Protein AF-0000000085182728 (afdb_homodimer)

Sequence (184 aa):
MTLKRYVIERDIVGVGAMSGDELSAASRTSNDALAKLTPRVQWSHSYVTGDKTFCIYFAEDEDAIRDHARISGFPATTITEVQTIIDPATAVMTLKRYVIERDIVGVGAMSGDELSAASRTSNDALAKLTPRVQWSHSYVTGDKTFCIYFAEDEDAIRDHARISGFPATTITEVQTIIDPATAV

InterPro domains:
  IPR025336 SCO4226-like [PF14026] (6-82)

Organism: NCBI:txid2984134

Foldseek 3Di:
DFWFKKKFKFFAAQQLVDDPVRVVVLVVLLVVLVVVLPPAKAWDDWDDDRGMIITIMTGPDVVSVVSSCVRSVTDRPDMGTDPDDDDPVNVD/DFWFKKKFKFFAAQQLVDDPVRVVVLVVLLVVLVVVLPPAKAWDDWDDDRGMIITIMTGVDVVSVVSSCVRSVTDRPDMGTDPDDDDPVNVD

Nearest PDB structures (foldseek):
  4oi3-assembly1_B  TM=8.229E-01  e=1.044E-04  Streptomyces coelicolor A3(2)
  8ie2-assembly1_E  TM=5.598E-01  e=7.082E-02  Lactiplantibacillus plantarum WCFS1
  7eiv-assembly1_C  TM=5.900E-01  e=3.221E-01  Escherichia coli K-12
  7yse-assembly1_C  TM=5.887E-01  e=2.823E-01  Escherichia coli K-12
  7eiv-assembly1_D  TM=6.062E-01  e=4.476E-01  Escherichia coli K-12

Secondary structure (DSSP, 8-state):
-PPEEEEEEEE-TTGGG--HHHHHHHHHHHHHHHHTTTTSEEEEEEEE-SSEEEEEEEESSHHHHHHHHHHH-----EEEE--EEE-GGGG-/-PPEEEEEEEE-TTGGG--HHHHHHHHHHHHHHHHTTTTSEEEEEEEE-SSEEEEEEEESSHHHHHHHHHHH-----EEEE--EEE-GGGG-

Structure (mmCIF, N/CA/C/O backbone):
data_AF-0000000085182728-model_v1
#
loop_
_entity.id
_entity.type
_entity.pdbx_description
1 polymer 'DUF4242 domain-containing protein'
#
loop_
_atom_site.group_PDB
_atom_site.id
_atom_site.type_symbol
_atom_site.label_atom_id
_atom_site.label_alt_id
_atom_site.label_comp_id
_atom_site.label_asym_id
_atom_site.label_entity_id
_atom_site.label_seq_id
_atom_site.pdbx_PDB_ins_code
_atom_site.Cartn_x
_atom_site.Cartn_y
_atom_site.Cartn_z
_atom_site.occupancy
_atom_site.B_iso_or_equiv
_atom_site.auth_seq_id
_atom_site.auth_comp_id
_atom_site.auth_asym_id
_atom_site.auth_atom_id
_atom_site.pdbx_PDB_model_num
ATOM 1 N N . MET A 1 1 ? -19.453 5.305 14.133 1 63.34 1 MET A N 1
ATOM 2 C CA . MET A 1 1 ? -19.188 5.207 12.703 1 63.34 1 MET A CA 1
ATOM 3 C C . MET A 1 1 ? -17.906 4.41 12.445 1 63.34 1 MET A C 1
ATOM 5 O O . MET A 1 1 ? -16.891 4.617 13.117 1 63.34 1 MET A O 1
ATOM 9 N N . THR A 1 2 ? -17.969 3.338 11.805 1 89.12 2 THR A N 1
ATOM 10 C CA . THR A 1 2 ? -16.812 2.451 11.711 1 89.12 2 THR A CA 1
ATOM 11 C C . THR A 1 2 ? -15.812 2.973 10.688 1 89.12 2 THR A C 1
ATOM 13 O O . THR A 1 2 ? -16.203 3.506 9.641 1 89.12 2 THR A O 1
ATOM 16 N N . LEU A 1 3 ? -14.602 3.197 11.031 1 97.19 3 LEU A N 1
ATOM 17 C CA . LEU A 1 3 ? -13.547 3.631 10.125 1 97.19 3 LEU A CA 1
ATOM 18 C C . LEU A 1 3 ? -13.25 2.557 9.078 1 97.19 3 LEU A C 1
ATOM 20 O O . LEU A 1 3 ? -13.289 1.362 9.383 1 97.19 3 LEU A O 1
ATOM 24 N N . LYS A 1 4 ? -13.156 3.018 7.863 1 97.94 4 LYS A N 1
ATOM 25 C CA . LYS A 1 4 ? -12.766 2.146 6.758 1 97.94 4 LYS A CA 1
ATOM 26 C C . LYS A 1 4 ? -11.305 2.363 6.371 1 97.94 4 LYS A C 1
ATOM 28 O O . LYS A 1 4 ? -10.742 3.428 6.633 1 97.94 4 LYS A O 1
ATOM 33 N N . ARG A 1 5 ? -10.734 1.396 5.789 1 98.56 5 ARG A N 1
ATOM 34 C CA . ARG A 1 5 ? -9.344 1.479 5.367 1 98.56 5 ARG A CA 1
ATOM 35 C C . ARG A 1 5 ? -9.234 1.986 3.932 1 98.56 5 ARG A C 1
ATOM 37 O O . ARG A 1 5 ? -10.016 1.581 3.066 1 98.56 5 ARG A O 1
ATOM 44 N N . TYR A 1 6 ? -8.297 2.893 3.668 1 98.69 6 TYR A N 1
ATOM 45 C CA . TYR A 1 6 ? -8.078 3.486 2.354 1 98.69 6 TYR A CA 1
ATOM 46 C C . TYR A 1 6 ? -6.602 3.453 1.977 1 98.69 6 TYR A C 1
ATOM 48 O O . TYR A 1 6 ? -5.73 3.553 2.844 1 98.69 6 TYR A O 1
ATOM 56 N N . VAL A 1 7 ? -6.387 3.297 0.722 1 98.81 7 VAL A N 1
ATOM 57 C CA . VAL A 1 7 ? -5.102 3.652 0.135 1 98.81 7 VAL A CA 1
ATOM 58 C C . VAL A 1 7 ? -5.195 5.027 -0.526 1 98.81 7 VAL A C 1
ATOM 60 O O . VAL A 1 7 ? -6.043 5.246 -1.395 1 98.81 7 VAL A O 1
ATOM 63 N N . ILE A 1 8 ? -4.336 5.891 -0.145 1 98.62 8 ILE A N 1
ATOM 64 C CA . ILE A 1 8 ? -4.25 7.211 -0.758 1 98.62 8 ILE A CA 1
ATOM 65 C C . ILE A 1 8 ? -2.955 7.324 -1.558 1 98.62 8 ILE A C 1
ATOM 67 O O . ILE A 1 8 ? -1.861 7.207 -1 1 98.62 8 ILE A O 1
ATOM 71 N N . GLU A 1 9 ? -3.1 7.523 -2.838 1 98.56 9 GLU A N 1
ATOM 72 C CA . GLU A 1 9 ? -1.938 7.812 -3.674 1 98.56 9 GLU A CA 1
ATOM 73 C C . GLU A 1 9 ? -1.699 9.312 -3.787 1 98.56 9 GLU A C 1
ATOM 75 O O . GLU A 1 9 ? -2.613 10.07 -4.125 1 98.56 9 GLU A O 1
ATOM 80 N N . ARG A 1 10 ? -0.472 9.68 -3.496 1 98.44 10 ARG A N 1
ATOM 81 C CA . ARG A 1 10 ? -0.089 11.086 -3.582 1 98.44 10 ARG A CA 1
ATOM 82 C C . ARG A 1 10 ? 1.077 11.273 -4.547 1 98.44 10 ARG A C 1
ATOM 84 O O . ARG A 1 10 ? 2.168 10.75 -4.324 1 98.44 10 ARG A O 1
ATOM 91 N N . ASP A 1 11 ? 0.744 11.945 -5.629 1 97.5 11 ASP A N 1
ATOM 92 C CA . ASP A 1 11 ? 1.823 12.297 -6.547 1 97.5 11 ASP A CA 1
ATOM 93 C C . ASP A 1 11 ? 2.615 13.5 -6.031 1 97.5 11 ASP A C 1
ATOM 95 O O . ASP A 1 11 ? 2.145 14.633 -6.105 1 97.5 11 ASP A O 1
ATOM 99 N N . ILE A 1 12 ? 3.82 13.258 -5.512 1 96.25 12 ILE A N 1
ATOM 100 C CA . ILE A 1 12 ? 4.734 14.273 -4.988 1 96.25 12 ILE A CA 1
ATOM 101 C C . ILE A 1 12 ? 6.121 14.078 -5.594 1 96.25 12 ILE A C 1
ATOM 103 O O . ILE A 1 12 ? 6.906 13.258 -5.109 1 96.25 12 ILE A O 1
ATOM 107 N N . VAL A 1 13 ? 6.387 14.844 -6.539 1 95.31 13 VAL A N 1
ATOM 108 C CA . VAL A 1 13 ? 7.641 14.695 -7.27 1 95.31 13 VAL A CA 1
ATOM 109 C C . VAL A 1 13 ? 8.82 14.836 -6.309 1 95.31 13 VAL A C 1
ATOM 111 O O . VAL A 1 13 ? 8.883 15.789 -5.527 1 95.31 13 VAL A O 1
ATOM 114 N N . GLY A 1 14 ? 9.734 13.836 -6.27 1 95.69 14 GLY A N 1
ATOM 115 C CA . GLY A 1 14 ? 10.977 13.898 -5.512 1 95.69 14 GLY A CA 1
ATOM 116 C C . GLY A 1 14 ? 10.805 13.492 -4.062 1 95.69 14 GLY A C 1
ATOM 117 O O . GLY A 1 14 ? 11.75 13.57 -3.275 1 95.69 14 GLY A O 1
ATOM 118 N N . VAL A 1 15 ? 9.656 13.07 -3.662 1 96.38 15 VAL A N 1
ATOM 119 C CA . VAL A 1 15 ? 9.383 12.75 -2.264 1 96.38 15 VAL A CA 1
ATOM 120 C C . VAL A 1 15 ? 10.32 11.641 -1.797 1 96.38 15 VAL A C 1
ATOM 122 O O . VAL A 1 15 ? 10.734 11.617 -0.636 1 96.38 15 VAL A O 1
ATOM 125 N N . GLY A 1 16 ? 10.695 10.742 -2.688 1 96.81 16 GLY A N 1
ATOM 126 C CA . GLY A 1 16 ? 11.57 9.633 -2.355 1 96.81 16 GLY A CA 1
ATOM 127 C C . GLY A 1 16 ? 12.992 10.055 -2.035 1 96.81 16 GLY A C 1
ATOM 128 O O . GLY A 1 16 ? 13.766 9.273 -1.485 1 96.81 16 GLY A O 1
ATOM 129 N N . ALA A 1 17 ? 13.281 11.266 -2.336 1 96.69 17 ALA A N 1
ATOM 130 C CA . ALA A 1 17 ? 14.641 11.758 -2.131 1 96.69 17 ALA A CA 1
ATOM 131 C C . ALA A 1 17 ? 14.719 12.672 -0.916 1 96.69 17 ALA A C 1
ATOM 133 O O . ALA A 1 17 ? 15.789 13.172 -0.572 1 96.69 17 ALA A O 1
ATOM 134 N N . MET A 1 18 ? 13.641 12.867 -0.268 1 96.5 18 MET A N 1
ATOM 135 C CA . MET A 1 18 ? 13.617 13.734 0.912 1 96.5 18 MET A CA 1
ATOM 136 C C . MET A 1 18 ? 14.477 13.141 2.029 1 96.5 18 MET A C 1
ATOM 138 O O . MET A 1 18 ? 14.531 11.922 2.197 1 96.5 18 MET A O 1
ATOM 142 N N . SER A 1 19 ? 14.984 14.047 2.807 1 96.56 19 SER A N 1
ATOM 143 C CA . SER A 1 19 ? 15.805 13.641 3.943 1 96.56 19 SER A CA 1
ATOM 144 C C . SER A 1 19 ? 14.93 13.195 5.117 1 96.56 19 SER A C 1
ATOM 146 O O . SER A 1 19 ? 13.727 13.461 5.141 1 96.56 19 SER A O 1
ATOM 148 N N . GLY A 1 20 ? 15.586 12.562 6.082 1 96.19 20 GLY A N 1
ATOM 149 C CA . GLY A 1 20 ? 14.875 12.188 7.297 1 96.19 20 GLY A CA 1
ATOM 150 C C . GLY A 1 20 ? 14.211 13.359 7.988 1 96.19 20 GLY A C 1
ATOM 151 O O . GLY A 1 20 ? 13.078 13.242 8.461 1 96.19 20 GLY A O 1
ATOM 152 N N . ASP A 1 21 ? 14.922 14.477 8 1 96.88 21 ASP A N 1
ATOM 153 C CA . ASP A 1 21 ? 14.375 15.68 8.625 1 96.88 21 ASP A CA 1
ATOM 154 C C . ASP A 1 21 ? 13.156 16.188 7.859 1 96.88 21 ASP A C 1
ATOM 156 O O . ASP A 1 21 ? 12.18 16.625 8.461 1 96.88 21 ASP A O 1
ATOM 160 N N . GLU A 1 22 ? 13.25 16.156 6.535 1 97.12 22 GLU A N 1
ATOM 161 C CA . GLU A 1 22 ? 12.133 16.594 5.703 1 97.12 22 GLU A CA 1
ATOM 162 C C . GLU A 1 22 ? 10.914 15.688 5.887 1 97.12 22 GLU A C 1
ATOM 164 O O . GLU A 1 22 ? 9.789 16.172 5.973 1 97.12 22 GLU A O 1
ATOM 169 N N . LEU A 1 23 ? 11.164 14.398 5.969 1 97.31 23 LEU A N 1
ATOM 170 C CA . LEU A 1 23 ? 10.086 13.438 6.188 1 97.31 23 LEU A CA 1
ATOM 171 C C . LEU A 1 23 ? 9.484 13.609 7.578 1 97.31 23 LEU A C 1
ATOM 173 O O . LEU A 1 23 ? 8.273 13.461 7.762 1 97.31 23 LEU A O 1
ATOM 177 N N . SER A 1 24 ? 10.336 13.906 8.539 1 97.75 24 SER A N 1
ATOM 178 C CA . SER A 1 24 ? 9.859 14.203 9.883 1 97.75 24 SER A CA 1
ATOM 179 C C . SER A 1 24 ? 8.953 15.43 9.891 1 97.75 24 SER A C 1
ATOM 181 O O . SER A 1 24 ? 7.891 15.422 10.523 1 97.75 24 SER A O 1
ATOM 183 N N . ALA A 1 25 ? 9.359 16.438 9.203 1 97.19 25 ALA A N 1
ATOM 184 C CA . ALA A 1 25 ? 8.555 17.656 9.109 1 97.19 25 ALA A CA 1
ATOM 185 C C . ALA A 1 25 ? 7.219 17.375 8.43 1 97.19 25 ALA A C 1
ATOM 187 O O . ALA A 1 25 ? 6.176 17.875 8.875 1 97.19 25 ALA A O 1
ATOM 188 N N . ALA A 1 26 ? 7.281 16.641 7.332 1 96.5 26 ALA A N 1
ATOM 189 C CA . ALA A 1 26 ? 6.051 16.266 6.641 1 96.5 26 ALA A CA 1
ATOM 190 C C . ALA A 1 26 ? 5.113 15.492 7.562 1 96.5 26 ALA A C 1
ATOM 192 O O . ALA A 1 26 ? 3.904 15.727 7.566 1 96.5 26 ALA A O 1
ATOM 193 N N . SER A 1 27 ? 5.684 14.555 8.32 1 97.88 27 SER A N 1
ATOM 194 C CA . SER A 1 27 ? 4.887 13.766 9.25 1 97.88 27 SER A CA 1
ATOM 195 C C . SER A 1 27 ? 4.277 14.633 10.344 1 97.88 27 SER A C 1
ATOM 197 O O . SER A 1 27 ? 3.137 14.414 10.75 1 97.88 27 SER A O 1
ATOM 199 N N . ARG A 1 28 ? 5.043 15.625 10.836 1 97.88 28 ARG A N 1
ATOM 200 C CA . ARG A 1 28 ? 4.512 16.562 11.828 1 97.88 28 ARG A CA 1
ATOM 201 C C . ARG A 1 28 ? 3.322 17.328 11.266 1 97.88 28 ARG A C 1
ATOM 203 O O . ARG A 1 28 ? 2.303 17.484 11.945 1 97.88 28 ARG A O 1
ATOM 210 N N . THR A 1 29 ? 3.541 17.797 10.047 1 97.56 29 THR A N 1
ATOM 211 C CA . THR A 1 29 ? 2.463 18.531 9.383 1 97.56 29 THR A CA 1
ATOM 212 C C . THR A 1 29 ? 1.217 17.656 9.266 1 97.56 29 THR A C 1
ATOM 214 O O . THR A 1 29 ? 0.104 18.109 9.539 1 97.56 29 THR A O 1
ATOM 217 N N . SER A 1 30 ? 1.381 16.422 8.852 1 97.75 30 SER A N 1
ATOM 218 C CA . SER A 1 30 ? 0.271 15.477 8.742 1 97.75 30 SER A CA 1
ATOM 219 C C . SER A 1 30 ? -0.384 15.242 10.102 1 97.75 30 SER A C 1
ATOM 221 O O . SER A 1 30 ? -1.612 15.227 10.211 1 97.75 30 SER A O 1
ATOM 223 N N . ASN A 1 31 ? 0.41 15.047 11.164 1 97.81 31 ASN A N 1
ATOM 224 C CA . ASN A 1 31 ? -0.119 14.836 12.508 1 97.81 31 ASN A CA 1
ATOM 225 C C . ASN A 1 31 ? -0.952 16.031 12.977 1 97.81 31 ASN A C 1
ATOM 227 O O . ASN A 1 31 ? -1.99 15.852 13.617 1 97.81 31 ASN A O 1
ATOM 231 N N . ASP A 1 32 ? -0.473 17.203 12.727 1 97.69 32 ASP A N 1
ATOM 232 C CA . ASP A 1 32 ? -1.215 18.406 13.102 1 97.69 32 ASP A CA 1
ATOM 233 C C . ASP A 1 32 ? -2.59 18.438 12.445 1 97.69 32 ASP A C 1
ATOM 235 O O . ASP A 1 32 ? -3.584 18.797 13.078 1 97.69 32 ASP A O 1
ATOM 239 N N . ALA A 1 33 ? -2.607 18.141 11.133 1 97.75 33 ALA A N 1
ATOM 240 C CA . ALA A 1 33 ? -3.877 18.078 10.414 1 97.75 33 ALA A CA 1
ATOM 241 C C . ALA A 1 33 ? -4.781 16.984 10.992 1 97.75 33 ALA A C 1
ATOM 243 O O . ALA A 1 33 ? -5.988 17.203 11.148 1 97.75 33 ALA A O 1
ATOM 244 N N . LEU A 1 34 ? -4.254 15.828 11.305 1 97.19 34 LEU A N 1
ATOM 245 C CA . LEU A 1 34 ? -5.012 14.711 11.859 1 97.19 34 LEU A CA 1
ATOM 246 C C . LEU A 1 34 ? -5.637 15.094 13.195 1 97.19 34 LEU A C 1
ATOM 248 O O . LEU A 1 34 ? -6.75 14.672 13.516 1 97.19 34 LEU A O 1
ATOM 252 N N . ALA A 1 35 ? -4.898 15.898 14.031 1 97 35 ALA A N 1
ATOM 253 C CA . ALA A 1 35 ? -5.383 16.328 15.344 1 97 35 ALA A CA 1
ATOM 254 C C . ALA A 1 35 ? -6.684 17.109 15.219 1 97 35 ALA A C 1
ATOM 256 O O . ALA A 1 35 ? -7.547 17.031 16.094 1 97 35 ALA A O 1
ATOM 257 N N . LYS A 1 36 ? -6.875 17.766 14.125 1 97.31 36 LYS A N 1
ATOM 258 C CA . LYS A 1 36 ? -8.062 18.578 13.898 1 97.31 36 LYS A CA 1
ATOM 259 C C . LYS A 1 36 ? -9.227 17.719 13.398 1 97.31 36 LYS A C 1
ATOM 261 O O . LYS A 1 36 ? -10.367 18.188 13.367 1 97.31 36 LYS A O 1
ATOM 266 N N . LEU A 1 37 ? -8.914 16.547 12.992 1 96.62 37 LEU A N 1
ATOM 267 C CA . LEU A 1 37 ? -9.93 15.719 12.344 1 96.62 37 LEU A CA 1
ATOM 268 C C . LEU A 1 37 ? -10.219 14.469 13.164 1 96.62 37 LEU A C 1
ATOM 270 O O . LEU A 1 37 ? -11.078 13.664 12.789 1 96.62 37 LEU A O 1
ATOM 274 N N . THR A 1 38 ? -9.555 14.297 14.227 1 92.12 38 THR A N 1
ATOM 275 C CA . THR A 1 38 ? -9.797 13.148 15.094 1 92.12 38 THR A CA 1
ATOM 276 C C . THR A 1 38 ? -11.242 13.141 15.594 1 92.12 38 THR A C 1
ATOM 278 O O . THR A 1 38 ? -11.773 14.188 15.969 1 92.12 38 THR A O 1
ATOM 281 N N . PRO A 1 39 ? -11.891 12.016 15.594 1 94.69 39 PRO A N 1
ATOM 282 C CA . PRO A 1 39 ? -11.5 10.641 15.266 1 94.69 39 PRO A CA 1
ATOM 283 C C . PRO A 1 39 ?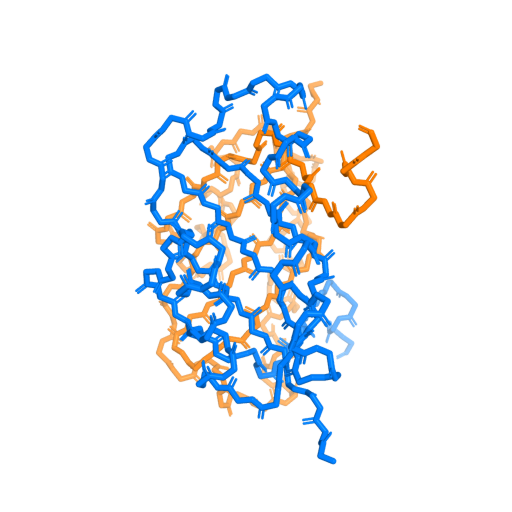 -11.883 10.242 13.844 1 94.69 39 PRO A C 1
ATOM 285 O O . PRO A 1 39 ? -11.945 9.055 13.531 1 94.69 39 PRO A O 1
ATOM 288 N N . ARG A 1 40 ? -12.109 11.18 12.961 1 96.75 40 ARG A N 1
ATOM 289 C CA . ARG A 1 40 ? -12.711 10.914 11.656 1 96.75 40 ARG A CA 1
ATOM 290 C C . ARG A 1 40 ? -11.703 10.266 10.711 1 96.75 40 ARG A C 1
ATOM 292 O O . ARG A 1 40 ? -12.078 9.672 9.695 1 96.75 40 ARG A O 1
ATOM 299 N N . VAL A 1 41 ? -10.477 10.531 10.938 1 97.12 41 VAL A N 1
ATOM 300 C CA . VAL A 1 41 ? -9.414 10.031 10.062 1 97.12 41 VAL A CA 1
ATOM 301 C C . VAL A 1 41 ? -8.188 9.68 10.898 1 97.12 41 VAL A C 1
ATOM 303 O O . VAL A 1 41 ? -7.84 10.406 11.836 1 97.12 41 VAL A O 1
ATOM 306 N N . GLN A 1 42 ? -7.535 8.578 10.641 1 97.31 42 GLN A N 1
ATOM 307 C CA . GLN A 1 42 ? -6.312 8.086 11.273 1 97.31 42 GLN A CA 1
ATOM 308 C C . GLN A 1 42 ? -5.293 7.641 10.227 1 97.31 42 GLN A C 1
ATOM 310 O O . GLN A 1 42 ? -5.648 6.973 9.25 1 97.31 42 GLN A O 1
ATOM 315 N N . TRP A 1 43 ? -4.094 8.031 10.492 1 98.38 43 TRP A N 1
ATOM 316 C CA . TRP A 1 43 ? -2.98 7.641 9.633 1 98.38 43 TRP A CA 1
ATOM 317 C C . TRP A 1 43 ? -2.295 6.387 10.164 1 98.38 43 TRP A C 1
ATOM 319 O O . TRP A 1 43 ? -1.878 6.344 11.32 1 98.38 43 TRP A O 1
ATOM 329 N N . SER A 1 44 ? -2.211 5.371 9.25 1 98.25 44 SER A N 1
ATOM 330 C CA . SER A 1 44 ? -1.481 4.16 9.617 1 98.25 44 SER A CA 1
ATOM 331 C C . SER A 1 44 ? -0.006 4.273 9.242 1 98.25 44 SER A C 1
ATOM 333 O O . SER A 1 44 ? 0.836 4.539 10.109 1 98.25 44 SER A O 1
ATOM 335 N N . HIS A 1 45 ? 0.277 4.211 8.031 1 98.69 45 HIS A N 1
ATOM 336 C CA . HIS A 1 45 ? 1.63 4.398 7.52 1 98.69 45 HIS A CA 1
ATOM 337 C C . HIS A 1 4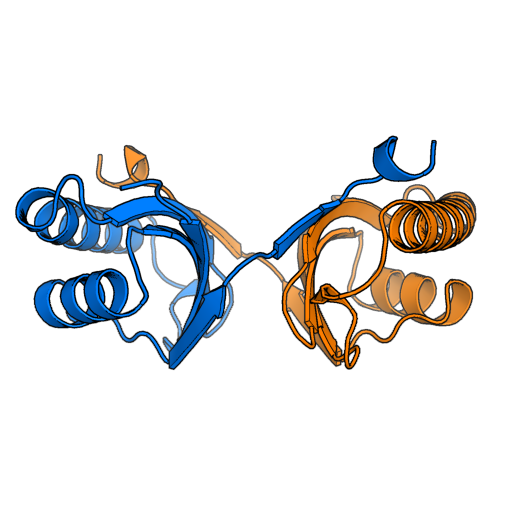5 ? 1.614 4.738 6.035 1 98.69 45 HIS A C 1
ATOM 339 O O . HIS A 1 45 ? 0.566 4.672 5.387 1 98.69 45 HIS A O 1
ATOM 345 N N . SER A 1 46 ? 2.801 5.113 5.578 1 98.81 46 SER A N 1
ATOM 346 C CA . SER A 1 46 ? 2.967 5.434 4.164 1 98.81 46 SER A CA 1
ATOM 347 C C . SER A 1 46 ? 4.207 4.762 3.588 1 98.81 46 SER A C 1
ATOM 349 O O . SER A 1 46 ? 5.254 4.715 4.238 1 98.81 46 SER A O 1
ATOM 351 N N . TYR A 1 47 ? 4.023 4.227 2.434 1 98.75 47 TYR A N 1
ATOM 352 C CA . TYR A 1 47 ? 5.164 3.834 1.616 1 98.75 47 TYR A CA 1
ATOM 353 C C . TYR A 1 47 ? 5.652 5 0.764 1 98.75 47 TYR A C 1
ATOM 355 O O . TYR A 1 47 ? 4.918 5.504 -0.09 1 98.75 47 TYR A O 1
ATOM 363 N N . VAL A 1 48 ? 6.93 5.402 0.984 1 98.69 48 VAL A N 1
ATOM 364 C CA . VAL A 1 48 ? 7.52 6.492 0.215 1 98.69 48 VAL A CA 1
ATOM 365 C C . VAL A 1 48 ? 8.297 5.926 -0.969 1 98.69 48 VAL A C 1
ATOM 367 O O . VAL A 1 48 ? 9.18 5.074 -0.794 1 98.69 48 VAL A O 1
ATOM 370 N N . THR A 1 49 ? 7.855 6.398 -2.127 1 97.88 49 THR A N 1
ATOM 371 C CA . THR A 1 49 ? 8.531 5.977 -3.352 1 97.88 49 THR A CA 1
ATOM 372 C C . THR A 1 49 ? 9.148 7.176 -4.066 1 97.88 49 THR A C 1
ATOM 374 O O . THR A 1 49 ? 9.219 8.266 -3.504 1 97.88 49 THR A O 1
ATOM 377 N N . GLY A 1 50 ? 9.656 6.922 -5.27 1 95.56 50 GLY A N 1
ATOM 378 C CA . GLY A 1 50 ? 10.383 7.965 -5.977 1 95.56 50 GLY A CA 1
ATOM 379 C C . GLY A 1 50 ? 9.586 9.25 -6.121 1 95.56 50 GLY A C 1
ATOM 380 O O . GLY A 1 50 ? 9.984 10.297 -5.598 1 95.56 50 GLY A O 1
ATOM 381 N N . ASP A 1 51 ? 8.398 9.172 -6.73 1 96.81 51 ASP A N 1
ATOM 382 C CA . ASP A 1 51 ? 7.668 10.398 -7.043 1 96.81 51 ASP A CA 1
ATOM 383 C C . ASP A 1 51 ? 6.242 10.336 -6.5 1 96.81 51 ASP A C 1
ATOM 385 O O . ASP A 1 51 ? 5.391 11.141 -6.883 1 96.81 51 ASP A O 1
ATOM 389 N N . LYS A 1 52 ? 5.969 9.383 -5.637 1 97.38 52 LYS A N 1
ATOM 390 C CA . LYS A 1 52 ? 4.637 9.289 -5.051 1 97.38 52 LYS A CA 1
ATOM 391 C C . LYS A 1 52 ? 4.668 8.539 -3.723 1 97.38 52 LYS A C 1
ATOM 393 O O . LYS A 1 52 ? 5.641 7.852 -3.416 1 97.38 52 LYS A O 1
ATOM 398 N N . THR A 1 53 ? 3.648 8.719 -2.936 1 98.5 53 THR A N 1
ATOM 399 C CA . THR A 1 53 ? 3.461 7.93 -1.723 1 98.5 53 THR A CA 1
ATOM 400 C C . THR A 1 53 ? 2.172 7.117 -1.8 1 98.5 53 THR A C 1
ATOM 402 O O . THR A 1 53 ? 1.227 7.508 -2.488 1 98.5 53 THR A O 1
ATOM 405 N N . PHE A 1 54 ? 2.164 6.027 -1.247 1 98.81 54 PHE A N 1
ATOM 406 C CA . PHE A 1 54 ? 0.985 5.219 -0.968 1 98.81 54 PHE A CA 1
ATOM 407 C C . PHE A 1 54 ? 0.667 5.219 0.522 1 98.81 54 PHE A C 1
ATOM 409 O O . PHE A 1 54 ? 1.382 4.602 1.315 1 98.81 54 PHE A O 1
ATOM 416 N N . CYS A 1 55 ? -0.354 5.863 0.906 1 98.81 55 CYS A N 1
ATOM 417 C CA . CYS A 1 55 ? -0.658 6.094 2.314 1 98.81 55 CYS A CA 1
ATOM 418 C C . CYS A 1 55 ? -1.88 5.293 2.746 1 98.81 55 CYS A C 1
ATOM 420 O O . CYS A 1 55 ? -2.932 5.367 2.109 1 98.81 55 CYS A O 1
ATOM 422 N N . ILE A 1 56 ? -1.72 4.566 3.783 1 98.81 56 ILE A N 1
ATOM 423 C CA . ILE A 1 56 ? -2.811 3.783 4.355 1 98.81 56 ILE A CA 1
ATOM 424 C C . ILE A 1 56 ? -3.463 4.562 5.496 1 98.81 56 ILE A C 1
ATOM 426 O O . ILE A 1 56 ? -2.803 4.898 6.48 1 98.81 56 ILE A O 1
ATOM 430 N N . TYR A 1 57 ? -4.684 4.812 5.352 1 98.62 57 TYR A N 1
ATOM 431 C CA . TYR A 1 57 ? -5.449 5.578 6.332 1 98.62 57 TYR A CA 1
ATOM 432 C C . TYR A 1 57 ? -6.711 4.824 6.746 1 98.62 57 TYR A C 1
ATOM 434 O O . TYR A 1 57 ? -7.234 4.016 5.977 1 98.62 57 TYR A O 1
ATOM 442 N N . PHE A 1 58 ? -7.18 5.059 7.93 1 98.44 58 PHE A N 1
ATOM 443 C CA . PHE A 1 58 ? -8.523 4.73 8.383 1 98.44 58 PHE A CA 1
ATOM 444 C C . PHE A 1 58 ? -9.383 5.988 8.477 1 98.44 58 PHE A C 1
ATOM 446 O O . PHE A 1 58 ? -8.969 6.984 9.07 1 98.44 58 PHE A O 1
ATOM 453 N N . ALA A 1 59 ? -10.492 6.012 7.816 1 98.38 59 ALA A N 1
ATOM 454 C CA . ALA A 1 59 ? -11.344 7.203 7.797 1 98.38 59 ALA A CA 1
ATOM 455 C C . ALA A 1 59 ? -12.82 6.828 7.766 1 98.38 59 ALA A C 1
ATOM 457 O O . ALA A 1 59 ? -13.18 5.734 7.312 1 98.38 59 ALA A O 1
ATOM 458 N N . GLU A 1 60 ? -13.633 7.746 8.211 1 97.62 60 GLU A N 1
ATOM 459 C CA . GLU A 1 60 ? -15.078 7.531 8.195 1 97.62 60 GLU A CA 1
ATOM 460 C C . GLU A 1 60 ? -15.609 7.5 6.762 1 97.62 60 GLU A C 1
ATOM 462 O O . GLU A 1 60 ? -16.578 6.797 6.473 1 97.62 60 GLU A O 1
ATOM 467 N N . ASP A 1 61 ? -14.992 8.328 5.949 1 96.88 61 ASP A N 1
ATOM 468 C CA . ASP A 1 61 ? -15.336 8.383 4.531 1 96.88 61 ASP A CA 1
ATOM 469 C C . ASP A 1 61 ? -14.281 9.148 3.74 1 96.88 61 ASP A C 1
ATOM 471 O O . ASP A 1 61 ? -13.305 9.641 4.312 1 96.88 61 ASP A O 1
ATOM 475 N N . GLU A 1 62 ? -14.43 9.164 2.469 1 97.56 62 GLU A N 1
ATOM 476 C CA . GLU A 1 62 ? -13.461 9.82 1.598 1 97.56 62 GLU A CA 1
ATOM 477 C C . GLU A 1 62 ? -13.375 11.32 1.899 1 97.56 62 GLU A C 1
ATOM 479 O O . GLU A 1 62 ? -12.305 11.914 1.786 1 97.56 62 GLU A O 1
ATOM 484 N N . ASP A 1 63 ? -14.5 11.953 2.244 1 97.56 63 ASP A N 1
ATOM 485 C CA . ASP A 1 63 ? -14.516 13.383 2.535 1 97.56 63 ASP A CA 1
ATOM 486 C C . ASP A 1 63 ? -13.562 13.727 3.678 1 97.56 63 ASP A C 1
ATOM 488 O O . ASP A 1 63 ? -12.914 14.766 3.656 1 97.56 63 ASP A O 1
ATOM 492 N N . ALA A 1 64 ? -13.508 12.867 4.668 1 97.88 64 ALA A N 1
ATOM 493 C CA . ALA A 1 64 ? -12.578 13.07 5.777 1 97.88 64 ALA A CA 1
ATOM 494 C C . ALA A 1 64 ? -11.133 13.07 5.297 1 97.88 64 ALA A C 1
ATOM 496 O O . ALA A 1 64 ? -10.305 13.836 5.801 1 97.88 64 ALA A O 1
ATOM 497 N N . ILE A 1 65 ? -10.805 12.242 4.355 1 98.25 65 ILE A N 1
ATOM 498 C CA . ILE A 1 65 ? -9.461 12.18 3.783 1 98.25 65 ILE A CA 1
ATOM 499 C C . ILE A 1 65 ? -9.18 13.453 2.996 1 98.25 65 ILE A C 1
ATOM 501 O O . ILE A 1 65 ? -8.078 14.008 3.076 1 98.25 65 ILE A O 1
ATOM 505 N N . ARG A 1 66 ? -10.156 13.898 2.242 1 98.19 66 ARG A N 1
ATOM 506 C CA . ARG A 1 66 ? -9.992 15.133 1.479 1 98.19 66 ARG A CA 1
ATOM 507 C C . ARG A 1 66 ? -9.805 16.328 2.406 1 98.19 66 ARG A C 1
ATOM 509 O O . ARG A 1 66 ? -9.039 17.25 2.096 1 98.19 66 ARG A O 1
ATOM 516 N N . ASP A 1 67 ? -10.508 16.281 3.492 1 98.12 67 ASP A N 1
ATOM 517 C CA . ASP A 1 67 ? -10.297 17.328 4.496 1 98.12 67 ASP A CA 1
ATOM 518 C C . ASP A 1 67 ? -8.867 17.312 5.016 1 98.12 67 ASP A C 1
ATOM 520 O O . ASP A 1 67 ? -8.234 18.359 5.156 1 98.12 67 ASP A O 1
ATOM 524 N N . HIS A 1 68 ? -8.383 16.109 5.34 1 98.31 68 HIS A N 1
ATOM 525 C CA . HIS A 1 68 ? -6.996 15.977 5.773 1 98.31 68 HIS A CA 1
ATOM 526 C C . HIS A 1 68 ? -6.035 16.562 4.738 1 98.31 68 HIS A C 1
ATOM 528 O O . HIS A 1 68 ? -5.078 17.25 5.094 1 98.31 68 HIS A O 1
ATOM 534 N N . ALA A 1 69 ? -6.297 16.234 3.465 1 98 69 ALA A N 1
ATOM 535 C CA . ALA A 1 69 ? -5.465 16.734 2.373 1 98 69 ALA A CA 1
ATOM 536 C C . ALA A 1 69 ? -5.5 18.266 2.318 1 98 69 ALA A C 1
ATOM 538 O O . ALA A 1 69 ? -4.457 18.906 2.18 1 98 69 ALA A O 1
ATOM 539 N N . ARG A 1 70 ? -6.668 18.812 2.412 1 97.94 70 ARG A N 1
ATOM 540 C CA . ARG A 1 70 ? -6.84 20.25 2.367 1 97.94 70 ARG A CA 1
ATOM 541 C C . ARG A 1 70 ? -6.105 20.938 3.52 1 97.94 70 ARG A C 1
ATOM 543 O O . ARG A 1 70 ? -5.379 21.906 3.312 1 97.94 70 ARG A O 1
ATOM 550 N N . ILE A 1 71 ? -6.215 20.438 4.695 1 98.12 71 ILE A N 1
ATOM 551 C CA . ILE A 1 71 ? -5.66 21.047 5.898 1 98.12 71 ILE A CA 1
ATOM 552 C C . ILE A 1 71 ? -4.141 20.906 5.895 1 98.12 71 ILE A C 1
ATOM 554 O O . ILE A 1 71 ? -3.418 21.844 6.238 1 98.12 71 ILE A O 1
ATOM 558 N N . SER A 1 72 ? -3.621 19.734 5.504 1 97.5 72 SER A N 1
ATOM 559 C CA . SER A 1 72 ? -2.189 19.469 5.543 1 97.5 72 SER A CA 1
ATOM 560 C C . SER A 1 72 ? -1.474 20.094 4.352 1 97.5 72 SER A C 1
ATOM 562 O O . SER A 1 72 ? -0.26 20.312 4.391 1 97.5 72 SER A O 1
ATOM 564 N N . GLY A 1 73 ? -2.244 20.219 3.268 1 97.25 73 GLY A N 1
ATOM 565 C CA . GLY A 1 73 ? -1.651 20.75 2.049 1 97.25 73 GLY A CA 1
ATOM 566 C C . GLY A 1 73 ? -1.067 19.672 1.153 1 97.25 73 GLY A C 1
ATOM 567 O O . GLY A 1 73 ? -0.473 19.969 0.117 1 97.25 73 GLY A O 1
ATOM 568 N N . PHE A 1 74 ? -1.109 18.391 1.531 1 97.12 74 PHE A N 1
ATOM 569 C CA . PHE A 1 74 ? -0.655 17.297 0.686 1 97.12 74 PHE A CA 1
ATOM 570 C C . PHE A 1 74 ? -1.73 16.906 -0.322 1 97.12 74 PHE A C 1
ATOM 572 O O . PHE A 1 74 ? -2.92 16.906 0.002 1 97.12 74 PHE A O 1
ATOM 579 N N . PRO A 1 75 ? -1.34 16.578 -1.507 1 97.81 75 PRO A N 1
ATOM 580 C CA . PRO A 1 75 ? -2.361 16.125 -2.449 1 97.81 75 PRO A CA 1
ATOM 581 C C . PRO A 1 75 ? -2.945 14.758 -2.066 1 97.81 75 PRO A C 1
ATOM 583 O O . PRO A 1 75 ? -2.305 13.984 -1.35 1 97.81 75 PRO A O 1
ATOM 586 N N . ALA A 1 76 ? -4.113 14.531 -2.404 1 97.94 76 ALA A N 1
ATOM 587 C CA . ALA A 1 76 ? -4.75 13.211 -2.449 1 97.94 76 ALA A CA 1
ATOM 588 C C . ALA A 1 76 ? -5.168 12.852 -3.871 1 97.94 76 ALA A C 1
ATOM 590 O O . ALA A 1 76 ? -6.344 12.961 -4.227 1 97.94 76 ALA A O 1
ATOM 591 N N . THR A 1 77 ? -4.207 12.398 -4.648 1 97.94 77 THR A N 1
ATOM 592 C CA . THR A 1 77 ? -4.406 12.203 -6.078 1 97.94 77 THR A CA 1
ATOM 593 C C . THR A 1 77 ? -5.496 11.164 -6.332 1 97.94 77 THR A C 1
ATOM 595 O O . THR A 1 77 ? -6.406 11.398 -7.133 1 97.94 77 THR A O 1
ATOM 598 N N . THR A 1 78 ? -5.387 10.016 -5.746 1 97.62 78 THR A N 1
ATOM 599 C CA . THR A 1 78 ? -6.387 8.961 -5.832 1 97.62 78 THR A CA 1
ATOM 600 C C . THR A 1 78 ? -6.684 8.383 -4.449 1 97.62 78 THR A C 1
ATOM 602 O O . THR A 1 78 ? -5.762 8.125 -3.668 1 97.62 78 THR A O 1
ATOM 605 N N . ILE A 1 79 ? -7.902 8.312 -4.086 1 98.31 79 ILE A N 1
ATOM 606 C CA . ILE A 1 79 ? -8.367 7.719 -2.838 1 98.31 79 ILE A CA 1
ATOM 607 C C . ILE A 1 79 ? -9.156 6.445 -3.135 1 98.31 79 ILE A C 1
ATOM 609 O O . ILE A 1 79 ? -10.164 6.484 -3.848 1 98.31 79 ILE A O 1
ATOM 613 N N . THR A 1 80 ? -8.703 5.387 -2.607 1 98.06 80 THR A N 1
ATOM 614 C CA . THR A 1 80 ? -9.328 4.105 -2.916 1 98.06 80 THR A CA 1
ATOM 615 C C . THR A 1 80 ? -9.625 3.33 -1.638 1 98.06 80 THR A C 1
ATOM 617 O O . THR A 1 80 ? -8.742 3.115 -0.811 1 98.06 80 THR A O 1
ATOM 620 N N . GLU A 1 81 ? -10.883 2.895 -1.524 1 98.12 81 GLU A N 1
ATOM 621 C CA . GLU A 1 81 ? -11.273 2.107 -0.358 1 98.12 81 GLU A CA 1
ATOM 622 C C . GLU A 1 81 ? -10.75 0.679 -0.453 1 98.12 81 GLU A C 1
ATOM 624 O O . GLU A 1 81 ? -10.812 0.058 -1.517 1 98.12 81 GLU A O 1
ATOM 629 N N . VAL A 1 82 ? -10.18 0.176 0.654 1 98.5 82 VAL A N 1
ATOM 630 C CA . VAL A 1 82 ? -9.703 -1.201 0.736 1 98.5 82 VAL A CA 1
ATOM 631 C C . VAL A 1 82 ? -10.852 -2.121 1.142 1 98.5 82 VAL A C 1
ATOM 633 O O . VAL A 1 82 ? -11.508 -1.892 2.158 1 98.5 82 VAL A O 1
ATOM 636 N N . GLN A 1 83 ? -11.07 -3.125 0.376 1 97.81 83 GLN A N 1
ATOM 637 C CA . GLN A 1 83 ? -12.133 -4.078 0.681 1 97.81 83 GLN A CA 1
ATOM 638 C C . GLN A 1 83 ? -11.648 -5.148 1.654 1 97.81 83 GLN A C 1
ATOM 640 O O . GLN A 1 83 ? -12.383 -5.547 2.562 1 97.81 83 GLN A O 1
ATOM 645 N N . THR A 1 84 ? -10.492 -5.648 1.454 1 97.62 84 THR A N 1
ATOM 646 C CA . THR A 1 84 ? -9.891 -6.664 2.312 1 97.62 84 THR A CA 1
ATOM 647 C C . THR A 1 84 ? -8.383 -6.73 2.107 1 97.62 84 THR A C 1
ATOM 649 O O . THR A 1 84 ? -7.848 -6.109 1.185 1 97.62 84 THR A O 1
ATOM 652 N N . ILE A 1 85 ? -7.676 -7.363 3.01 1 98.31 85 ILE A N 1
ATOM 653 C CA . ILE A 1 85 ? -6.242 -7.625 2.916 1 98.31 85 ILE A CA 1
ATOM 654 C C . ILE A 1 85 ? -6.004 -9.125 2.766 1 98.31 85 ILE A C 1
ATOM 656 O O . ILE A 1 85 ? -6.609 -9.93 3.473 1 98.31 85 ILE A O 1
ATOM 660 N N . ILE A 1 86 ? -5.156 -9.453 1.878 1 98.19 86 ILE A N 1
ATOM 661 C CA . ILE A 1 86 ? -4.781 -10.852 1.722 1 98.19 86 ILE A CA 1
ATOM 662 C C . ILE A 1 86 ? -3.268 -11 1.859 1 98.1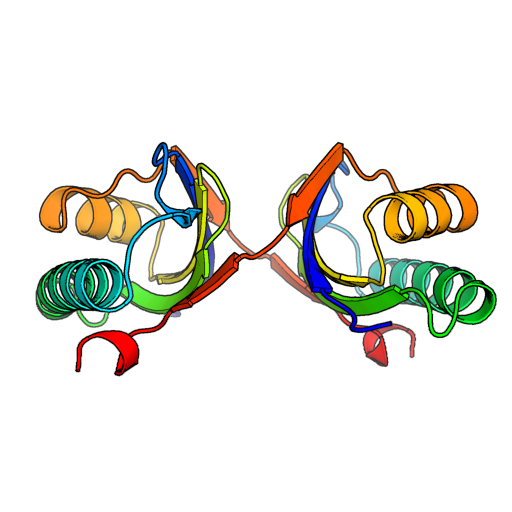9 86 ILE A C 1
ATOM 664 O O . ILE A 1 86 ? -2.523 -10.039 1.663 1 98.19 86 ILE A O 1
ATOM 668 N N . ASP A 1 87 ? -2.861 -12.172 2.17 1 98 87 ASP A N 1
ATOM 669 C CA . ASP A 1 87 ? -1.455 -12.516 2.359 1 98 87 ASP A CA 1
ATOM 670 C C . ASP A 1 87 ? -1.215 -14 2.113 1 98 87 ASP A C 1
ATOM 672 O O . ASP A 1 87 ? -2.131 -14.727 1.715 1 98 87 ASP A O 1
ATOM 676 N N . PRO A 1 88 ? -0.013 -14.438 2.209 1 97.62 88 PRO A N 1
ATOM 677 C CA . PRO A 1 88 ? 0.248 -15.844 1.917 1 97.62 88 PRO A CA 1
ATOM 678 C C . PRO A 1 88 ? -0.634 -16.797 2.729 1 97.62 88 PRO A C 1
ATOM 680 O O . PRO A 1 88 ? -0.991 -17.875 2.252 1 97.62 88 PRO A O 1
ATOM 683 N N . ALA A 1 89 ? -1.065 -16.406 3.893 1 96.19 89 ALA A N 1
ATOM 684 C CA . ALA A 1 89 ? -1.863 -17.25 4.773 1 96.19 89 ALA A CA 1
ATOM 685 C C . ALA A 1 89 ? -3.311 -17.328 4.297 1 96.19 89 ALA A C 1
ATOM 687 O O . ALA A 1 89 ? -4.082 -18.172 4.77 1 96.19 89 ALA A O 1
ATOM 688 N N . THR A 1 90 ? -3.697 -16.516 3.395 1 96.25 90 THR A N 1
ATOM 689 C CA . THR A 1 90 ? -5.051 -16.531 2.85 1 96.25 90 THR A CA 1
ATOM 690 C C . THR A 1 90 ? -5.277 -17.766 1.999 1 96.25 90 THR A C 1
ATOM 692 O O . THR A 1 90 ? -6.418 -18.109 1.683 1 96.25 90 THR A O 1
ATOM 695 N N . ALA A 1 91 ? -4.207 -18.406 1.506 1 92 91 ALA A N 1
ATOM 696 C CA . ALA A 1 91 ? -4.266 -19.594 0.646 1 92 91 ALA A CA 1
ATOM 697 C C . ALA A 1 91 ? -4.785 -20.797 1.414 1 92 91 ALA A C 1
ATOM 699 O O . ALA A 1 91 ? -4.75 -21.922 0.907 1 92 91 ALA A O 1
ATOM 700 N N . VAL A 1 92 ? -5.422 -20.75 2.518 1 80.81 92 VAL A N 1
ATOM 701 C CA . VAL A 1 92 ? -5.887 -21.906 3.281 1 80.81 92 VAL A CA 1
ATOM 702 C C . VAL A 1 92 ? -7.031 -22.594 2.541 1 80.81 92 VAL A C 1
ATOM 704 O O . VAL A 1 92 ? -7.766 -21.938 1.788 1 80.81 92 VAL A O 1
ATOM 707 N N . MET B 1 1 ? 22.219 -11.031 -1.5 1 62.5 1 MET B N 1
ATOM 708 C CA . MET B 1 1 ? 21.531 -9.969 -2.217 1 62.5 1 MET B CA 1
ATOM 709 C C . MET B 1 1 ? 20.359 -9.422 -1.391 1 62.5 1 MET B C 1
ATOM 711 O O . MET B 1 1 ? 19.594 -10.195 -0.814 1 62.5 1 MET B O 1
ATOM 715 N N . THR B 1 2 ? 20.375 -8.25 -0.997 1 88.94 2 THR B N 1
ATOM 716 C CA . THR B 1 2 ? 19.391 -7.75 -0.037 1 88.94 2 THR B CA 1
ATOM 717 C C . THR B 1 2 ? 18.047 -7.492 -0.718 1 88.94 2 THR B C 1
ATOM 719 O O . THR B 1 2 ? 18 -7.027 -1.859 1 88.94 2 THR B O 1
ATOM 722 N N . LEU B 1 3 ? 16.984 -8.062 -0.283 1 97.19 3 LEU B N 1
ATOM 723 C CA . LEU B 1 3 ? 15.648 -7.836 -0.813 1 97.19 3 LEU B CA 1
ATOM 724 C C . LEU B 1 3 ? 15.203 -6.398 -0.562 1 97.19 3 LEU B C 1
ATOM 726 O O . LEU B 1 3 ? 15.508 -5.82 0.483 1 97.19 3 LEU B O 1
ATOM 730 N N . LYS B 1 4 ? 14.648 -5.84 -1.595 1 97.88 4 LYS B N 1
ATOM 731 C CA . LYS B 1 4 ? 14.062 -4.504 -1.499 1 97.88 4 LYS B CA 1
ATOM 732 C C . LYS B 1 4 ? 12.539 -4.574 -1.438 1 97.88 4 LYS B C 1
ATOM 734 O O . LYS B 1 4 ? 11.938 -5.551 -1.887 1 97.88 4 LYS B O 1
ATOM 739 N N . ARG B 1 5 ? 11.961 -3.6 -0.9 1 98.62 5 ARG B N 1
ATOM 740 C CA . ARG B 1 5 ? 10.508 -3.543 -0.783 1 98.62 5 ARG B CA 1
ATOM 741 C C . ARG B 1 5 ? 9.891 -2.846 -1.988 1 98.62 5 ARG B C 1
ATOM 743 O O . ARG B 1 5 ? 10.406 -1.83 -2.459 1 98.62 5 ARG B O 1
ATOM 750 N N . TYR B 1 6 ? 8.797 -3.381 -2.523 1 98.69 6 TYR B N 1
ATOM 751 C CA . TYR B 1 6 ? 8.094 -2.844 -3.686 1 98.69 6 TYR B CA 1
ATOM 752 C C . TYR B 1 6 ? 6.594 -2.756 -3.428 1 98.69 6 TYR B C 1
ATOM 754 O O . TYR B 1 6 ? 6.031 -3.586 -2.709 1 98.69 6 TYR B O 1
ATOM 762 N N . VAL B 1 7 ? 6.031 -1.755 -3.99 1 98.81 7 VAL B N 1
ATOM 763 C CA . VAL B 1 7 ? 4.59 -1.745 -4.207 1 98.81 7 VAL B CA 1
ATOM 764 C C . VAL B 1 7 ? 4.277 -2.16 -5.645 1 98.81 7 VAL B C 1
ATOM 766 O O . VAL B 1 7 ? 4.773 -1.551 -6.594 1 98.81 7 VAL B O 1
ATOM 769 N N . ILE B 1 8 ? 3.465 -3.121 -5.785 1 98.62 8 ILE B N 1
ATOM 770 C CA . ILE B 1 8 ? 3.006 -3.562 -7.098 1 98.62 8 ILE B CA 1
ATOM 771 C C . ILE B 1 8 ? 1.522 -3.242 -7.262 1 98.62 8 ILE B C 1
ATOM 773 O O . ILE B 1 8 ? 0.687 -3.734 -6.5 1 98.62 8 ILE B O 1
ATOM 777 N N . GLU B 1 9 ? 1.235 -2.42 -8.227 1 98.56 9 GLU B N 1
ATOM 778 C CA . GLU B 1 9 ? -0.158 -2.166 -8.586 1 98.56 9 GLU B CA 1
ATOM 779 C C . GLU B 1 9 ? -0.63 -3.117 -9.68 1 98.56 9 GLU B C 1
ATOM 781 O O . GLU B 1 9 ? 0.013 -3.238 -10.719 1 98.56 9 GLU B O 1
ATOM 786 N N . ARG B 1 10 ? -1.743 -3.748 -9.383 1 98.44 10 ARG B N 1
ATOM 787 C CA . ARG B 1 10 ? -2.328 -4.68 -10.344 1 98.44 10 ARG B CA 1
ATOM 788 C C . ARG B 1 10 ? -3.752 -4.27 -10.703 1 98.44 10 ARG B C 1
ATOM 790 O O . ARG B 1 10 ? -4.633 -4.238 -9.844 1 98.44 10 ARG B O 1
ATOM 797 N N . ASP B 1 11 ? -3.889 -3.885 -11.961 1 97.5 11 ASP B N 1
ATOM 798 C CA . ASP B 1 11 ? -5.242 -3.602 -12.43 1 97.5 11 ASP B CA 1
ATOM 799 C C . ASP B 1 11 ? -5.992 -4.895 -12.75 1 97.5 11 ASP B C 1
ATOM 801 O O . ASP B 1 11 ? -5.734 -5.531 -13.773 1 97.5 11 ASP B O 1
ATOM 805 N N . ILE B 1 12 ? -6.926 -5.289 -11.883 1 96.25 12 ILE B N 1
ATOM 806 C CA . ILE B 1 12 ? -7.766 -6.473 -12.016 1 96.25 12 ILE B CA 1
ATOM 807 C C . ILE B 1 12 ? -9.234 -6.098 -11.805 1 96.25 12 ILE B C 1
ATOM 809 O O . ILE B 1 12 ? -9.695 -6.004 -10.672 1 96.25 12 ILE B O 1
ATOM 813 N N . VAL B 1 13 ? -9.891 -5.953 -12.859 1 95.31 13 VAL B N 1
ATOM 814 C CA . VAL B 1 13 ? -11.273 -5.496 -12.797 1 95.31 13 VAL B CA 1
ATOM 815 C C . VAL B 1 13 ? -12.102 -6.461 -11.953 1 95.31 13 VAL B C 1
ATOM 817 O O . VAL B 1 13 ? -12.055 -7.676 -12.156 1 95.31 13 VAL B O 1
ATOM 820 N N . GLY B 1 14 ? -12.805 -5.953 -10.922 1 95.75 14 GLY B N 1
ATOM 821 C CA . GLY B 1 14 ? -13.734 -6.727 -10.117 1 95.75 14 GLY B CA 1
ATOM 822 C C . GLY B 1 14 ? -13.07 -7.492 -8.992 1 95.75 14 GLY B C 1
ATOM 823 O O . GLY B 1 14 ? -13.727 -8.25 -8.273 1 95.75 14 GLY B O 1
ATOM 824 N N . VAL B 1 15 ? -11.797 -7.336 -8.805 1 96.5 15 VAL B N 1
ATOM 825 C CA . VAL B 1 15 ? -11.062 -8.109 -7.812 1 96.5 15 VAL B CA 1
ATOM 826 C C . VAL B 1 15 ? -11.641 -7.844 -6.422 1 96.5 15 VAL B C 1
ATOM 828 O O . VAL B 1 15 ? -11.664 -8.734 -5.574 1 96.5 15 VAL B O 1
ATOM 831 N N . GLY B 1 16 ? -12.141 -6.645 -6.18 1 96.88 16 GLY B N 1
ATOM 832 C CA . GLY B 1 16 ? -12.695 -6.266 -4.891 1 96.88 16 GLY B CA 1
ATOM 833 C C . GLY B 1 16 ? -13.992 -6.988 -4.566 1 96.88 16 GLY B C 1
ATOM 834 O O . GLY B 1 16 ? -14.438 -6.977 -3.42 1 96.88 16 GLY B O 1
ATOM 835 N N . ALA B 1 17 ? -14.531 -7.613 -5.551 1 96.75 17 ALA B N 1
ATOM 836 C CA . ALA B 1 17 ? -15.82 -8.289 -5.359 1 96.75 17 ALA B CA 1
ATOM 837 C C . ALA B 1 17 ? -15.641 -9.797 -5.281 1 96.75 17 ALA B C 1
ATOM 839 O O . ALA B 1 17 ? -16.609 -10.539 -5.102 1 96.75 17 ALA B O 1
ATOM 840 N N . MET B 1 18 ? -14.453 -10.258 -5.379 1 96.56 18 MET B N 1
ATOM 841 C CA . MET B 1 18 ? -14.188 -11.695 -5.305 1 96.56 18 MET B CA 1
ATOM 842 C C . MET B 1 18 ? -14.562 -12.242 -3.936 1 96.56 18 MET B C 1
ATOM 844 O O . MET B 1 18 ? -14.391 -11.57 -2.92 1 96.56 18 MET B O 1
ATOM 848 N N . SER B 1 19 ? -14.93 -13.484 -3.975 1 96.56 19 SER B N 1
ATOM 849 C CA . SER B 1 19 ? -15.289 -14.164 -2.734 1 96.56 19 SER B CA 1
ATOM 850 C C . SER B 1 19 ? -14.039 -14.609 -1.972 1 96.56 19 SER B C 1
ATOM 852 O O . SER B 1 19 ? -12.938 -14.625 -2.525 1 96.56 19 SER B O 1
ATOM 854 N N . GLY B 1 20 ? -14.258 -14.992 -0.711 1 96.12 20 GLY B N 1
ATOM 855 C CA . GLY B 1 20 ? -13.172 -15.531 0.081 1 96.12 20 GLY B CA 1
ATOM 856 C C . GLY B 1 20 ? -12.484 -16.719 -0.572 1 96.12 20 GLY B C 1
ATOM 857 O O . GLY B 1 20 ? -11.258 -16.828 -0.551 1 9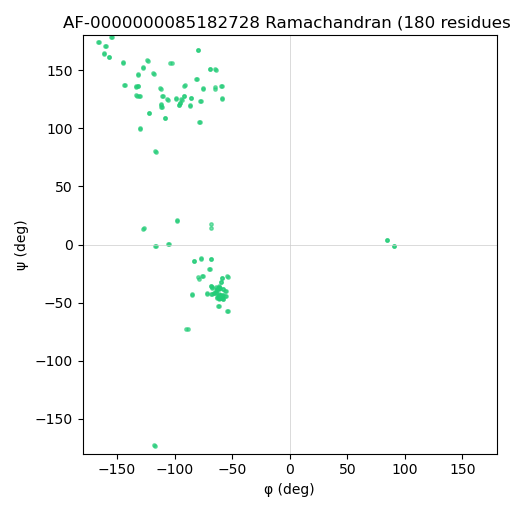6.12 20 GLY B O 1
ATOM 858 N N . ASP B 1 21 ? -13.312 -17.562 -1.166 1 96.88 21 ASP B N 1
ATOM 859 C CA . ASP B 1 21 ? -12.766 -18.734 -1.84 1 96.88 21 ASP B CA 1
ATOM 860 C C . ASP B 1 21 ? -11.93 -18.344 -3.053 1 96.88 21 ASP B C 1
ATOM 862 O O . ASP B 1 21 ? -10.883 -18.938 -3.316 1 96.88 21 ASP B O 1
ATOM 866 N N . GLU B 1 22 ? -12.43 -17.375 -3.799 1 97.12 22 GLU B N 1
ATOM 867 C CA . GLU B 1 22 ? -11.703 -16.891 -4.973 1 97.12 22 GLU B CA 1
ATOM 868 C C . GLU B 1 22 ? -10.367 -16.25 -4.574 1 97.12 22 GLU B C 1
ATOM 870 O O . GLU B 1 22 ? -9.352 -16.469 -5.23 1 97.12 22 GLU B O 1
ATOM 875 N N . LEU B 1 23 ? -10.391 -15.484 -3.502 1 97.38 23 LEU B N 1
ATOM 876 C CA . LEU B 1 23 ? -9.172 -14.852 -3 1 97.38 23 LEU B CA 1
ATOM 877 C C . LEU B 1 23 ? -8.203 -15.898 -2.473 1 97.38 23 LEU B C 1
ATOM 879 O O . LEU B 1 23 ? -6.988 -15.758 -2.627 1 97.38 23 LEU B O 1
ATOM 883 N N . SER B 1 24 ? -8.742 -16.938 -1.859 1 97.75 24 SER B N 1
ATOM 884 C CA . SER B 1 24 ? -7.918 -18.047 -1.416 1 97.75 24 SER B CA 1
ATOM 885 C C . SER B 1 24 ? -7.234 -18.734 -2.596 1 97.75 24 SER B C 1
ATOM 887 O O . SER B 1 24 ? -6.043 -19.047 -2.537 1 97.75 24 SER B O 1
ATOM 889 N N . ALA B 1 25 ? -7.98 -18.953 -3.621 1 97.19 25 ALA B N 1
ATOM 890 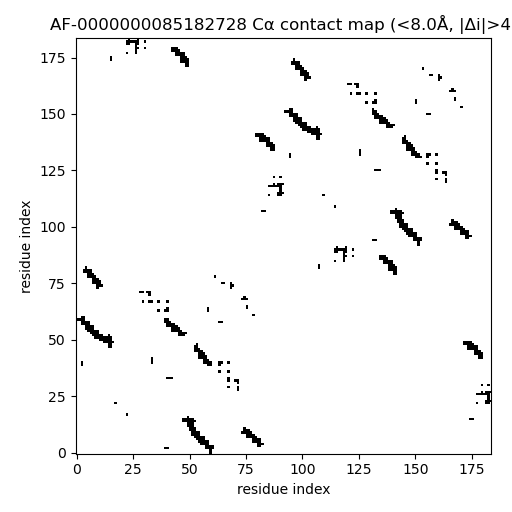C CA . ALA B 1 25 ? -7.43 -19.578 -4.82 1 97.19 25 ALA B CA 1
ATOM 891 C C . ALA B 1 25 ? -6.348 -18.703 -5.445 1 97.19 25 ALA B C 1
ATOM 893 O O . ALA B 1 25 ? -5.301 -19.203 -5.863 1 97.19 25 ALA B O 1
ATOM 894 N N . ALA B 1 26 ? -6.637 -17.422 -5.539 1 96.5 26 ALA B N 1
ATOM 895 C CA . ALA B 1 26 ? -5.648 -16.484 -6.066 1 96.5 26 ALA B CA 1
ATOM 896 C C . ALA B 1 26 ? -4.367 -16.516 -5.234 1 96.5 26 ALA B C 1
ATOM 898 O O . ALA B 1 26 ? -3.264 -16.5 -5.781 1 96.5 26 ALA B O 1
ATOM 899 N N . SER B 1 27 ? -4.535 -16.531 -3.912 1 97.88 27 SER B N 1
ATOM 900 C CA . SER B 1 27 ? -3.385 -16.578 -3.018 1 97.88 27 SER B CA 1
ATOM 901 C C . SER B 1 27 ? -2.596 -17.859 -3.191 1 97.88 27 SER B C 1
ATOM 903 O O . SER B 1 27 ? -1.364 -17.859 -3.145 1 97.88 27 SER B O 1
ATOM 905 N N . ARG B 1 28 ? -3.303 -18.984 -3.393 1 97.88 28 ARG B N 1
ATOM 906 C CA . ARG B 1 28 ? -2.629 -20.266 -3.646 1 97.88 28 ARG B CA 1
ATOM 907 C C . ARG B 1 28 ? -1.795 -20.188 -4.922 1 97.88 28 ARG B C 1
ATOM 909 O O . ARG B 1 28 ? -0.648 -20.641 -4.945 1 97.88 28 ARG B O 1
ATOM 916 N N . THR B 1 29 ? -2.445 -19.641 -5.926 1 97.62 29 THR B N 1
ATOM 917 C CA . THR B 1 29 ? -1.748 -19.484 -7.195 1 97.62 29 THR B CA 1
ATOM 918 C C . THR B 1 29 ? -0.488 -18.641 -7.016 1 97.62 29 THR B C 1
ATOM 920 O O . THR B 1 29 ? 0.574 -18.984 -7.539 1 97.62 29 THR B O 1
ATOM 923 N N . SER B 1 30 ? -0.598 -17.531 -6.32 1 97.81 30 SER B N 1
ATOM 924 C CA . SER B 1 30 ? 0.548 -16.672 -6.039 1 97.81 30 SER B CA 1
ATOM 925 C C . SER B 1 30 ? 1.618 -17.422 -5.25 1 97.81 30 SER B C 1
ATOM 927 O O . SER B 1 30 ? 2.809 -17.312 -5.559 1 97.81 30 SER B O 1
ATOM 929 N N . ASN B 1 31 ? 1.23 -18.172 -4.215 1 97.75 31 ASN B N 1
ATOM 930 C CA . ASN B 1 31 ? 2.176 -18.953 -3.416 1 97.75 31 ASN B CA 1
ATOM 931 C C . ASN B 1 31 ? 2.934 -19.969 -4.27 1 97.75 31 ASN B C 1
ATOM 933 O O . ASN B 1 31 ? 4.133 -20.172 -4.078 1 97.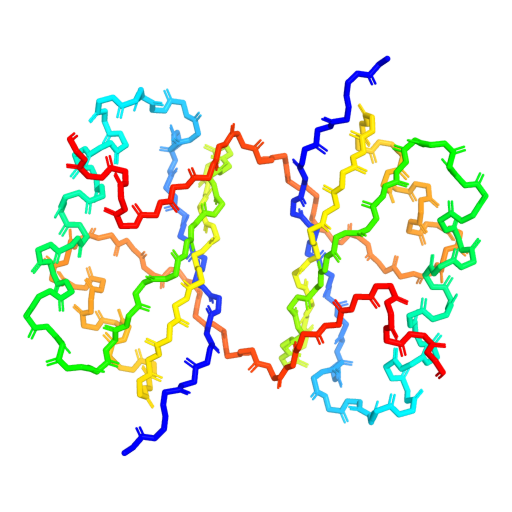75 31 ASN B O 1
ATOM 937 N N . ASP B 1 32 ? 2.244 -20.641 -5.133 1 97.69 32 ASP B N 1
ATOM 938 C CA . ASP B 1 32 ? 2.889 -21.594 -6.02 1 97.69 32 ASP B CA 1
ATOM 939 C C . ASP B 1 32 ? 3.971 -20.938 -6.863 1 97.69 32 ASP B C 1
ATOM 941 O O . ASP B 1 32 ? 5.051 -21.5 -7.059 1 97.69 32 ASP B O 1
ATOM 945 N N . ALA B 1 33 ? 3.613 -19.781 -7.438 1 97.75 33 ALA B N 1
ATOM 946 C CA . ALA B 1 33 ? 4.59 -19.016 -8.219 1 97.75 33 ALA B CA 1
ATOM 947 C C . ALA B 1 33 ? 5.773 -18.594 -7.359 1 97.75 33 ALA B C 1
ATOM 949 O O . ALA B 1 33 ? 6.926 -18.672 -7.793 1 97.75 33 ALA B O 1
ATOM 950 N N . LEU B 1 34 ? 5.543 -18.125 -6.152 1 97.19 34 LEU B N 1
ATOM 951 C CA . LEU B 1 34 ? 6.59 -17.688 -5.234 1 97.19 34 LEU B CA 1
ATOM 952 C C . LEU B 1 34 ? 7.539 -18.844 -4.906 1 97.19 34 LEU B C 1
ATOM 954 O O . LEU B 1 34 ? 8.742 -18.625 -4.754 1 97.19 34 LEU B O 1
ATOM 958 N N . ALA B 1 35 ? 6.988 -20.094 -4.762 1 97 35 ALA B N 1
ATOM 959 C CA . ALA B 1 35 ? 7.789 -21.266 -4.434 1 97 35 ALA B CA 1
ATOM 960 C C . ALA B 1 35 ? 8.867 -21.5 -5.492 1 97 35 ALA B C 1
ATOM 962 O O . ALA B 1 35 ? 9.961 -21.969 -5.172 1 97 35 ALA B O 1
ATOM 963 N N . LYS B 1 36 ? 8.617 -21.109 -6.688 1 97.31 36 LYS B N 1
ATOM 964 C CA . LYS B 1 36 ? 9.547 -21.312 -7.793 1 97.31 36 LYS B CA 1
ATOM 965 C C . LYS B 1 36 ? 10.602 -20.219 -7.832 1 97.31 36 LYS B C 1
ATOM 967 O O . LYS B 1 36 ? 11.602 -20.344 -8.547 1 97.31 36 LYS B O 1
ATOM 972 N N . LEU B 1 37 ? 10.352 -19.188 -7.121 1 96.62 37 LEU B N 1
ATOM 973 C CA . LEU B 1 37 ? 11.219 -18.031 -7.227 1 96.62 37 LEU B CA 1
ATOM 974 C C . LEU B 1 37 ? 11.922 -17.75 -5.902 1 96.62 37 LEU B C 1
ATOM 976 O O . LEU B 1 37 ? 12.727 -16.828 -5.801 1 96.62 37 LEU B O 1
ATOM 980 N N . THR B 1 38 ? 11.664 -18.5 -4.91 1 92.19 38 THR B N 1
ATOM 981 C CA . THR B 1 38 ? 12.328 -18.344 -3.621 1 92.19 38 THR B CA 1
ATOM 982 C C . THR B 1 38 ? 13.836 -18.484 -3.768 1 92.19 38 THR B C 1
ATOM 984 O O . THR B 1 38 ? 14.312 -19.375 -4.473 1 92.19 38 THR B O 1
ATOM 987 N N . PRO B 1 39 ? 14.602 -17.656 -3.146 1 94.38 39 PRO B N 1
ATOM 988 C CA . PRO B 1 39 ? 14.32 -16.562 -2.215 1 94.38 39 PRO B CA 1
ATOM 989 C C . PRO B 1 39 ? 14.297 -15.195 -2.896 1 94.38 39 PRO B C 1
ATOM 991 O O . PRO B 1 39 ? 14.43 -14.164 -2.23 1 94.38 39 PRO B O 1
ATOM 994 N N . ARG B 1 40 ? 14.094 -15.141 -4.199 1 96.88 40 ARG B N 1
ATOM 995 C CA . ARG B 1 40 ? 14.289 -13.914 -4.977 1 96.88 40 ARG B CA 1
ATOM 996 C C . ARG B 1 40 ? 13.133 -12.938 -4.754 1 96.88 40 ARG B C 1
ATOM 998 O O . ARG B 1 40 ? 13.258 -11.75 -5.051 1 96.88 40 ARG B O 1
ATOM 1005 N N . VAL B 1 41 ? 12.016 -13.461 -4.434 1 97.12 41 VAL B N 1
ATOM 1006 C CA . VAL B 1 41 ? 10.82 -12.641 -4.258 1 97.12 41 VAL B CA 1
ATOM 1007 C C . VAL B 1 41 ? 9.977 -13.195 -3.113 1 97.12 41 VAL B C 1
ATOM 1009 O O . VAL B 1 41 ? 9.844 -14.414 -2.965 1 97.12 41 VAL B O 1
ATOM 1012 N N . GLN B 1 42 ? 9.445 -12.359 -2.248 1 97.31 42 GLN B N 1
ATOM 1013 C CA . GLN B 1 42 ? 8.562 -12.672 -1.129 1 97.31 42 GLN B CA 1
ATOM 1014 C C . GLN B 1 42 ? 7.344 -11.758 -1.113 1 97.31 42 GLN B C 1
ATOM 1016 O O . GLN B 1 42 ? 7.465 -10.547 -1.321 1 97.31 42 GLN B O 1
ATOM 1021 N N . TRP B 1 43 ? 6.242 -12.391 -0.873 1 98.38 43 TRP B N 1
ATOM 1022 C CA . TRP B 1 43 ? 4.984 -11.664 -0.759 1 98.38 43 TRP B CA 1
ATOM 1023 C C . TRP B 1 43 ? 4.684 -11.32 0.696 1 98.38 43 TRP B C 1
ATOM 1025 O O . TRP B 1 43 ? 4.656 -12.203 1.556 1 98.38 43 TRP B O 1
ATOM 1035 N N . SER B 1 44 ? 4.473 -9.977 0.931 1 98.25 44 SER B N 1
ATOM 1036 C CA . SER B 1 44 ? 4.07 -9.547 2.266 1 98.25 44 SER B CA 1
ATOM 1037 C C . SER B 1 44 ? 2.555 -9.562 2.42 1 98.25 44 SER B C 1
ATOM 1039 O O . SER B 1 44 ? 1.994 -10.492 3.004 1 98.25 44 SER B O 1
ATOM 1041 N N . HIS B 1 45 ? 1.917 -8.672 1.834 1 98.69 45 HIS B N 1
ATOM 1042 C CA . HIS B 1 45 ? 0.46 -8.617 1.81 1 98.69 45 HIS B CA 1
ATOM 1043 C C . HIS B 1 45 ? -0.039 -7.754 0.654 1 98.69 45 HIS B C 1
ATOM 1045 O O . HIS B 1 45 ? 0.754 -7.086 -0.016 1 98.69 45 HIS B O 1
ATOM 1051 N N . SER B 1 46 ? -1.345 -7.836 0.47 1 98.81 46 SER B N 1
ATOM 1052 C CA . SER B 1 46 ? -1.984 -7.039 -0.572 1 98.81 46 SER B CA 1
ATOM 1053 C C . SER B 1 46 ? -3.24 -6.348 -0.048 1 98.81 46 SER B C 1
ATOM 1055 O O . SER B 1 46 ? -4.02 -6.945 0.698 1 98.81 46 SER B O 1
ATOM 1057 N N . TYR B 1 47 ? -3.346 -5.109 -0.401 1 98.75 47 TYR B N 1
ATOM 1058 C CA . TYR B 1 47 ? -4.621 -4.414 -0.25 1 98.75 47 TYR B CA 1
ATOM 1059 C C . TYR B 1 47 ? -5.508 -4.637 -1.469 1 98.75 47 TYR B C 1
ATOM 1061 O O . TYR B 1 47 ? -5.156 -4.242 -2.582 1 98.75 47 TYR B O 1
ATOM 1069 N N . VAL B 1 48 ? -6.695 -5.238 -1.24 1 98.69 48 VAL B N 1
ATOM 1070 C CA . VAL B 1 48 ? -7.645 -5.484 -2.32 1 98.69 48 VAL B CA 1
ATOM 1071 C C . VAL B 1 48 ? -8.664 -4.352 -2.379 1 98.69 48 VAL B C 1
ATOM 1073 O O . VAL B 1 48 ? -9.312 -4.039 -1.377 1 98.69 48 VAL B O 1
ATOM 1076 N N . THR B 1 49 ? -8.68 -3.742 -3.555 1 97.88 49 THR B N 1
ATOM 1077 C CA . THR B 1 49 ? -9.633 -2.662 -3.779 1 97.88 49 THR B CA 1
ATOM 1078 C C . THR B 1 49 ? -10.609 -3.023 -4.895 1 97.88 49 THR B C 1
ATOM 1080 O O . THR B 1 49 ? -10.656 -4.172 -5.34 1 97.88 49 THR B O 1
ATOM 1083 N N . GLY B 1 50 ? -11.43 -2.068 -5.281 1 95.5 50 GLY B N 1
ATOM 1084 C CA . GLY B 1 50 ? -12.477 -2.35 -6.25 1 95.5 50 GLY B CA 1
ATOM 1085 C C . GLY B 1 50 ? -11.953 -2.98 -7.527 1 95.5 50 GLY B C 1
ATOM 1086 O O . GLY B 1 50 ? -12.297 -4.121 -7.848 1 95.5 50 GLY B O 1
ATOM 1087 N N . ASP B 1 51 ? -11.031 -2.305 -8.203 1 96.81 51 ASP B N 1
ATOM 1088 C CA . ASP B 1 51 ? -10.617 -2.785 -9.516 1 96.81 51 ASP B CA 1
ATOM 1089 C C . ASP B 1 51 ? -9.094 -2.934 -9.586 1 96.81 51 ASP B C 1
ATOM 1091 O O . ASP B 1 51 ? -8.531 -3.051 -10.68 1 96.81 51 ASP B O 1
ATOM 1095 N N . LYS B 1 52 ? -8.422 -2.904 -8.445 1 97.44 52 LYS B N 1
ATOM 1096 C CA . LYS B 1 52 ? -6.977 -3.074 -8.445 1 97.44 52 LYS B CA 1
ATOM 1097 C C . LYS B 1 52 ? -6.48 -3.557 -7.086 1 97.44 52 LYS B C 1
ATOM 1099 O O . LYS B 1 52 ? -7.203 -3.473 -6.09 1 97.44 52 LYS B O 1
ATOM 1104 N N . THR B 1 53 ? -5.309 -4.094 -7.055 1 98.5 53 THR B N 1
ATOM 1105 C CA . THR B 1 53 ? -4.645 -4.434 -5.805 1 98.5 53 THR B CA 1
ATOM 1106 C C . THR B 1 53 ? -3.34 -3.654 -5.656 1 98.5 53 THR B C 1
ATOM 1108 O O . THR B 1 53 ? -2.727 -3.266 -6.656 1 98.5 53 THR B O 1
ATOM 1111 N N . PHE B 1 54 ? -3.006 -3.344 -4.527 1 98.81 54 PHE B N 1
ATOM 1112 C CA . PHE B 1 54 ? -1.694 -2.842 -4.137 1 98.81 54 PHE B CA 1
ATOM 1113 C C . PHE B 1 54 ? -0.932 -3.893 -3.336 1 98.81 54 PHE B C 1
ATOM 1115 O O . PHE B 1 54 ? -1.267 -4.168 -2.182 1 98.81 54 PHE B O 1
ATOM 1122 N N . CYS B 1 55 ? 0.053 -4.449 -3.885 1 98.81 55 CYS B N 1
ATOM 1123 C CA . CYS B 1 55 ? 0.746 -5.594 -3.301 1 98.81 55 CYS B CA 1
ATOM 1124 C C . CYS B 1 55 ? 2.143 -5.203 -2.832 1 98.81 55 CYS B C 1
ATOM 1126 O O . CYS B 1 55 ? 2.922 -4.637 -3.598 1 98.81 55 CYS B O 1
ATOM 1128 N N . ILE B 1 56 ? 2.414 -5.508 -1.629 1 98.81 56 ILE B N 1
ATOM 1129 C CA . ILE B 1 56 ? 3.729 -5.25 -1.05 1 98.81 56 ILE B CA 1
ATOM 1130 C C . ILE B 1 56 ? 4.586 -6.512 -1.134 1 98.81 56 ILE B C 1
ATOM 1132 O O . ILE B 1 56 ? 4.227 -7.551 -0.575 1 98.81 56 ILE B O 1
ATOM 1136 N N . TYR B 1 57 ? 5.656 -6.402 -1.786 1 98.62 57 TYR B N 1
ATOM 1137 C CA . TYR B 1 57 ? 6.574 -7.516 -1.995 1 98.62 57 TYR B CA 1
ATOM 1138 C C . TYR B 1 57 ? 7.992 -7.137 -1.588 1 98.62 57 TYR B C 1
ATOM 1140 O O . TYR B 1 57 ? 8.359 -5.961 -1.621 1 98.62 57 TYR B O 1
ATOM 1148 N N . PHE B 1 58 ? 8.758 -8.109 -1.198 1 98.44 58 PHE B N 1
ATOM 1149 C CA . PHE B 1 58 ? 10.211 -8.023 -1.109 1 98.44 58 PHE B CA 1
ATOM 1150 C C . PHE B 1 58 ? 10.867 -8.805 -2.24 1 98.44 58 PHE B C 1
ATOM 1152 O O . PHE B 1 58 ? 10.523 -9.961 -2.484 1 98.44 58 PHE B O 1
ATOM 1159 N N . ALA B 1 59 ? 11.703 -8.172 -2.998 1 98.38 59 ALA B N 1
ATOM 1160 C CA . ALA B 1 59 ? 12.32 -8.828 -4.148 1 98.38 59 ALA B CA 1
ATOM 1161 C C . ALA B 1 59 ? 13.758 -8.344 -4.348 1 98.38 59 ALA B C 1
ATOM 1163 O O . ALA B 1 59 ? 14.102 -7.234 -3.932 1 98.38 59 ALA B O 1
ATOM 1164 N N . GLU B 1 60 ? 14.539 -9.164 -5 1 97.56 60 GLU B N 1
ATOM 1165 C CA . GLU B 1 60 ? 15.922 -8.797 -5.301 1 97.56 60 GLU B CA 1
ATOM 1166 C C . GLU B 1 60 ? 15.984 -7.656 -6.312 1 97.56 60 GLU B C 1
ATOM 1168 O O . GLU B 1 60 ? 16.906 -6.84 -6.281 1 97.56 60 GLU B O 1
ATOM 1173 N N . ASP B 1 61 ? 15.023 -7.699 -7.23 1 96.81 61 ASP B N 1
ATOM 1174 C CA . ASP B 1 61 ? 14.898 -6.645 -8.234 1 96.81 61 ASP B CA 1
ATOM 1175 C C . ASP B 1 61 ? 13.547 -6.723 -8.945 1 96.81 61 ASP B C 1
ATOM 1177 O O . ASP B 1 61 ? 12.742 -7.613 -8.664 1 96.81 61 ASP B O 1
ATOM 1181 N N . GLU B 1 62 ? 13.289 -5.785 -9.766 1 97.56 62 GLU B N 1
ATOM 1182 C CA . GLU B 1 62 ? 12.008 -5.719 -10.477 1 97.56 62 GLU B CA 1
ATOM 1183 C C . GLU B 1 62 ? 11.812 -6.945 -11.359 1 97.56 62 GLU B C 1
ATOM 1185 O O . GLU B 1 62 ? 10.68 -7.414 -11.539 1 97.56 62 GLU B O 1
ATOM 1190 N N . ASP B 1 63 ? 12.875 -7.457 -11.984 1 97.56 63 ASP B N 1
ATOM 1191 C CA . ASP B 1 63 ? 12.781 -8.617 -12.867 1 97.56 63 ASP B CA 1
ATOM 1192 C C . ASP B 1 63 ? 12.195 -9.82 -12.125 1 97.56 63 ASP B C 1
ATOM 1194 O O . ASP B 1 63 ? 11.422 -10.586 -12.703 1 97.56 63 ASP B O 1
ATOM 1198 N N . ALA B 1 64 ? 12.57 -9.984 -10.883 1 97.88 64 ALA B N 1
ATOM 1199 C CA .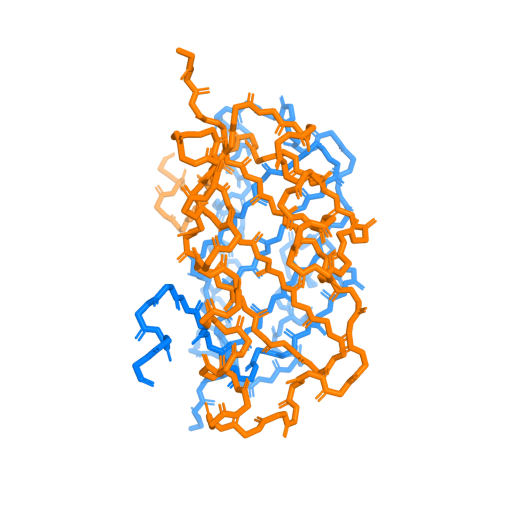 ALA B 1 64 ? 12.023 -11.07 -10.07 1 97.88 64 ALA B CA 1
ATOM 1200 C C . ALA B 1 64 ? 10.516 -10.93 -9.914 1 97.88 64 ALA B C 1
ATOM 1202 O O . ALA B 1 64 ? 9.789 -11.922 -9.906 1 97.88 64 ALA B O 1
ATOM 1203 N N . ILE B 1 65 ? 10.031 -9.727 -9.758 1 98.25 65 ILE B N 1
ATOM 1204 C CA . ILE B 1 65 ? 8.602 -9.461 -9.641 1 98.25 65 ILE B CA 1
ATOM 1205 C C . ILE B 1 65 ? 7.906 -9.773 -10.961 1 98.25 65 ILE B C 1
ATOM 1207 O O . ILE B 1 65 ? 6.82 -10.359 -10.977 1 98.25 65 ILE B O 1
ATOM 1211 N N . ARG B 1 66 ? 8.523 -9.375 -12.055 1 98.19 66 ARG B N 1
ATOM 1212 C CA . ARG B 1 66 ? 7.961 -9.656 -13.367 1 98.19 66 ARG B CA 1
ATOM 1213 C C . ARG B 1 66 ? 7.898 -11.156 -13.625 1 98.19 66 ARG B C 1
ATOM 1215 O O . ARG B 1 66 ? 6.953 -11.648 -14.25 1 98.19 66 ARG B O 1
ATOM 1222 N N . ASP B 1 67 ? 8.906 -11.828 -13.164 1 98.12 67 ASP B N 1
ATOM 1223 C CA . ASP B 1 67 ? 8.875 -13.281 -13.258 1 98.12 67 ASP B CA 1
ATOM 1224 C C . ASP B 1 67 ? 7.695 -13.859 -12.477 1 98.12 67 ASP B C 1
ATOM 1226 O O . ASP B 1 67 ? 7 -14.75 -12.969 1 98.12 67 ASP B O 1
ATOM 1230 N N . HIS B 1 68 ? 7.52 -13.359 -11.258 1 98.31 68 HIS B N 1
ATOM 1231 C CA . HIS B 1 68 ? 6.375 -13.789 -10.469 1 98.31 68 HIS B CA 1
ATOM 1232 C C . HIS B 1 68 ? 5.066 -13.555 -11.211 1 98.31 68 HIS B C 1
ATOM 1234 O O . HIS B 1 68 ? 4.18 -14.414 -11.203 1 98.31 68 HIS B O 1
ATOM 1240 N N . ALA B 1 69 ? 4.953 -12.367 -11.82 1 98 69 ALA B N 1
ATOM 1241 C CA . ALA B 1 69 ? 3.762 -12.023 -12.586 1 98 69 ALA B CA 1
ATOM 1242 C C . ALA B 1 69 ? 3.557 -12.992 -13.75 1 98 69 ALA B C 1
ATOM 1244 O O . ALA B 1 69 ? 2.443 -13.461 -13.984 1 98 69 ALA B O 1
ATOM 1245 N N . ARG B 1 70 ? 4.602 -13.258 -14.461 1 97.94 70 ARG B N 1
ATOM 1246 C CA . ARG B 1 70 ? 4.539 -14.164 -15.609 1 97.94 70 ARG B CA 1
ATOM 1247 C C . ARG B 1 70 ? 4.117 -15.562 -15.18 1 97.94 70 ARG B C 1
ATOM 1249 O O . ARG B 1 70 ? 3.229 -16.156 -15.789 1 97.94 70 ARG B O 1
ATOM 1256 N N . ILE B 1 71 ? 4.66 -16.078 -14.141 1 98.12 71 ILE B N 1
ATOM 1257 C CA . ILE B 1 71 ? 4.422 -17.453 -13.688 1 98.12 71 ILE B CA 1
ATOM 1258 C C . ILE B 1 71 ? 3.016 -17.562 -13.102 1 98.12 71 ILE B C 1
ATOM 1260 O O . ILE B 1 71 ? 2.311 -18.547 -13.359 1 98.12 71 ILE B O 1
ATOM 1264 N N . SER B 1 72 ? 2.582 -16.578 -12.32 1 97.56 72 SER B N 1
ATOM 1265 C CA . SER B 1 72 ? 1.287 -16.625 -11.648 1 97.56 72 SER B CA 1
ATOM 1266 C C . SER B 1 72 ? 0.153 -16.281 -12.609 1 97.56 72 SER B C 1
ATOM 1268 O O . SER B 1 72 ? -1.005 -16.609 -12.359 1 97.56 72 SER B O 1
ATOM 1270 N N . GLY B 1 73 ? 0.526 -15.445 -13.586 1 97.31 73 GLY B N 1
ATOM 1271 C CA . GLY B 1 73 ? -0.483 -14.984 -14.531 1 97.31 73 GLY B CA 1
ATOM 1272 C C . GLY B 1 73 ? -1.157 -13.695 -14.102 1 97.31 73 GLY B C 1
ATOM 1273 O O . GLY B 1 73 ? -2.086 -13.227 -14.766 1 97.31 73 GLY B O 1
ATOM 1274 N N . PHE B 1 74 ? -0.824 -13.125 -12.953 1 97.06 74 PHE B N 1
ATOM 1275 C CA . PHE B 1 74 ? -1.358 -11.836 -12.516 1 97.06 74 PHE B CA 1
ATOM 1276 C C . PHE B 1 74 ? -0.606 -10.688 -13.18 1 97.06 74 PHE B C 1
ATOM 1278 O O . PHE B 1 74 ? 0.612 -10.758 -13.352 1 97.06 74 PHE B O 1
ATOM 1285 N N . PRO B 1 75 ? -1.293 -9.656 -13.531 1 97.81 75 PRO B N 1
ATOM 1286 C CA . PRO B 1 75 ? -0.562 -8.516 -14.078 1 97.81 75 PRO B CA 1
ATOM 1287 C C . PRO B 1 75 ? 0.297 -7.805 -13.039 1 97.81 75 PRO B C 1
ATOM 1289 O O . PRO B 1 75 ? 0.024 -7.906 -11.836 1 97.81 75 PRO B O 1
ATOM 1292 N N . ALA B 1 76 ? 1.319 -7.242 -13.43 1 97.94 76 ALA B N 1
ATOM 1293 C CA . ALA B 1 76 ? 2.088 -6.246 -12.695 1 97.94 76 ALA B CA 1
ATOM 1294 C C . ALA B 1 76 ? 2.084 -4.902 -13.414 1 97.94 76 ALA B C 1
ATOM 1296 O O . ALA B 1 76 ? 3.062 -4.543 -14.07 1 97.94 76 ALA B O 1
ATOM 1297 N N . THR B 1 77 ? 1.011 -4.172 -13.25 1 97.94 77 THR B N 1
ATOM 1298 C CA . THR B 1 77 ? 0.778 -2.961 -14.023 1 97.94 77 THR B CA 1
ATOM 1299 C C . THR B 1 77 ? 1.871 -1.93 -13.758 1 97.94 77 THR B C 1
ATOM 1301 O O . THR B 1 77 ? 2.439 -1.364 -14.695 1 97.94 77 THR B O 1
ATOM 1304 N N . THR B 1 78 ? 2.111 -1.613 -12.523 1 97.62 78 THR B N 1
ATOM 1305 C CA . THR B 1 78 ? 3.176 -0.705 -12.109 1 97.62 78 THR B CA 1
ATOM 1306 C C . THR B 1 78 ? 3.967 -1.294 -10.945 1 97.62 78 THR B C 1
ATOM 1308 O O . THR B 1 78 ? 3.385 -1.824 -9.992 1 97.62 78 THR B O 1
ATOM 1311 N N . ILE B 1 79 ? 5.234 -1.345 -11.055 1 98.31 79 ILE B N 1
ATOM 1312 C CA . ILE B 1 79 ? 6.145 -1.8 -10.016 1 98.31 79 ILE B CA 1
ATOM 1313 C C . ILE B 1 79 ? 6.977 -0.624 -9.5 1 98.31 79 ILE B C 1
ATOM 1315 O O . ILE B 1 79 ? 7.691 0.02 -10.273 1 98.31 79 ILE B O 1
ATOM 1319 N N . THR B 1 80 ? 6.863 -0.368 -8.266 1 98.06 80 THR B N 1
ATOM 1320 C CA . THR B 1 80 ? 7.535 0.799 -7.703 1 98.06 80 THR B CA 1
ATOM 1321 C C . THR B 1 80 ? 8.328 0.419 -6.457 1 98.06 80 THR B C 1
ATOM 1323 O O . THR B 1 80 ? 7.785 -0.171 -5.523 1 98.06 80 THR B O 1
ATOM 1326 N N . GLU B 1 81 ? 9.602 0.799 -6.461 1 98.12 81 GLU B N 1
ATOM 1327 C CA . GLU B 1 81 ? 10.453 0.522 -5.305 1 98.12 81 GLU B CA 1
ATOM 1328 C C . GLU B 1 81 ? 10.133 1.467 -4.148 1 98.12 81 GLU B C 1
ATOM 1330 O O . GLU B 1 81 ? 9.945 2.668 -4.355 1 98.12 81 GLU B O 1
ATOM 1335 N N . VAL B 1 82 ? 10.008 0.908 -2.932 1 98.44 82 VAL B N 1
ATOM 1336 C CA . VAL B 1 82 ? 9.789 1.694 -1.724 1 98.44 82 VAL B CA 1
ATOM 1337 C C . VAL B 1 82 ? 11.125 2.174 -1.161 1 98.44 82 VAL B C 1
ATOM 1339 O O . VAL B 1 82 ? 12.023 1.368 -0.915 1 98.44 82 VAL B O 1
ATOM 1342 N N . GLN B 1 83 ? 11.234 3.439 -0.963 1 97.81 83 GLN B N 1
ATOM 1343 C CA . GLN B 1 83 ? 12.469 4 -0.411 1 97.81 83 GLN B CA 1
ATOM 1344 C C . GLN B 1 83 ? 12.469 3.926 1.113 1 97.81 83 GLN B C 1
ATOM 1346 O O . GLN B 1 83 ? 13.5 3.625 1.724 1 97.81 83 GLN B O 1
ATOM 1351 N N . THR B 1 84 ? 11.383 4.238 1.726 1 97.62 84 THR B N 1
ATOM 1352 C CA . THR B 1 84 ? 11.234 4.195 3.176 1 97.62 84 THR B CA 1
ATOM 1353 C C . THR B 1 84 ? 9.758 4.176 3.57 1 97.62 84 THR B C 1
ATOM 1355 O O . THR B 1 84 ? 8.883 4.375 2.727 1 97.62 84 THR B O 1
ATOM 1358 N N . ILE B 1 85 ? 9.469 3.822 4.801 1 98.38 85 ILE B N 1
ATOM 1359 C CA . ILE B 1 85 ? 8.133 3.865 5.387 1 98.38 85 ILE B CA 1
ATOM 1360 C C . ILE B 1 85 ? 8.07 4.941 6.469 1 98.38 85 ILE B C 1
ATOM 1362 O O . ILE B 1 85 ? 8.984 5.043 7.297 1 98.38 85 ILE B O 1
ATOM 1366 N N . ILE B 1 86 ? 7.055 5.707 6.43 1 98.19 86 ILE B N 1
ATOM 1367 C CA . ILE B 1 86 ? 6.855 6.699 7.48 1 98.19 86 ILE B CA 1
ATOM 1368 C C . ILE B 1 86 ? 5.496 6.477 8.141 1 98.19 86 ILE B C 1
ATOM 1370 O O . ILE B 1 86 ? 4.598 5.875 7.551 1 98.19 86 ILE B O 1
ATOM 1374 N N . ASP B 1 87 ? 5.379 6.957 9.32 1 98.06 87 ASP B N 1
ATOM 1375 C CA . ASP B 1 87 ? 4.164 6.844 10.125 1 98.06 87 ASP B CA 1
ATOM 1376 C C . ASP B 1 87 ? 4.078 7.98 11.141 1 98.06 87 ASP B C 1
ATOM 1378 O O . ASP B 1 87 ? 4.918 8.883 11.148 1 98.06 87 ASP B O 1
ATOM 1382 N N . PRO B 1 88 ? 3.039 8.016 11.906 1 97.69 88 PRO B N 1
ATOM 1383 C CA . PRO B 1 88 ? 2.904 9.133 12.852 1 97.69 88 PRO B CA 1
ATOM 1384 C C . PRO B 1 88 ? 4.125 9.289 13.758 1 97.69 88 PRO B C 1
ATOM 1386 O O . PRO B 1 88 ? 4.465 10.406 14.156 1 97.69 88 PRO B O 1
ATOM 1389 N N . ALA B 1 89 ? 4.84 8.242 14.023 1 96.31 89 ALA B N 1
ATOM 1390 C CA . ALA B 1 89 ? 5.984 8.273 14.922 1 96.31 89 ALA B CA 1
ATOM 1391 C C . ALA B 1 89 ? 7.203 8.883 14.242 1 96.31 89 ALA B C 1
ATOM 1393 O O . ALA B 1 89 ? 8.195 9.211 14.906 1 96.31 89 ALA B O 1
ATOM 1394 N N . THR B 1 90 ? 7.18 9.062 12.984 1 96.31 90 THR B N 1
ATOM 1395 C CA . THR B 1 90 ? 8.273 9.672 12.242 1 96.31 90 THR B CA 1
ATOM 1396 C C . THR B 1 90 ? 8.398 11.156 12.578 1 96.31 90 THR B C 1
ATOM 1398 O O . THR B 1 90 ? 9.422 11.781 12.281 1 96.31 90 THR B O 1
ATOM 1401 N N . ALA B 1 91 ? 7.352 11.766 13.078 1 92.31 91 ALA B N 1
ATOM 1402 C CA . ALA B 1 91 ? 7.297 13.195 13.398 1 92.31 91 ALA B CA 1
ATOM 1403 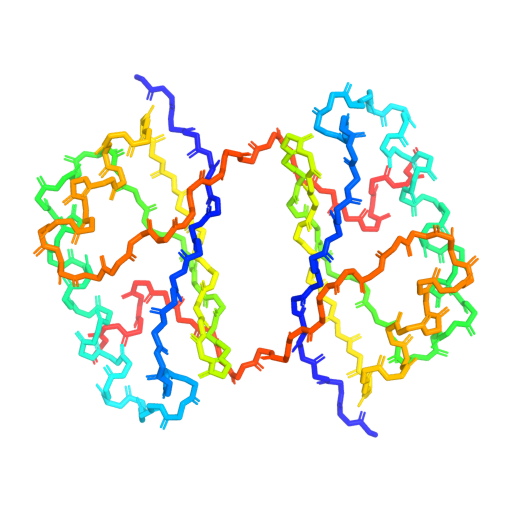C C . ALA B 1 91 ? 8.203 13.523 14.578 1 92.31 91 ALA B C 1
ATOM 1405 O O . ALA B 1 91 ? 8.203 14.656 15.07 1 92.31 91 ALA B O 1
ATOM 1406 N N . VAL B 1 92 ? 9.109 12.75 15.062 1 80.94 92 VAL B N 1
ATOM 1407 C CA . VAL B 1 92 ? 9.945 13.031 16.219 1 80.94 92 VAL B CA 1
ATOM 1408 C C . VAL B 1 92 ? 10.953 14.125 15.875 1 80.94 92 VAL B C 1
ATOM 1410 O O . VAL B 1 92 ? 11.336 14.281 14.711 1 80.94 92 VAL B O 1
#

Solvent-accessible surface area (backbone atoms only — not comparable to full-atom values): 9394 Å² total; per-residue (Å²): 131,74,64,41,45,30,44,32,34,23,78,36,82,55,56,40,70,56,48,73,67,55,49,13,50,51,28,39,44,45,48,56,30,37,66,76,40,59,87,39,36,45,76,57,39,30,42,30,15,58,44,33,34,46,30,37,31,36,20,61,45,69,67,46,52,51,48,41,23,64,68,46,67,47,71,66,71,41,78,41,58,44,69,50,74,45,34,69,78,45,36,108,131,73,65,41,45,30,44,32,34,22,78,37,81,55,55,40,70,54,48,71,67,55,49,14,50,52,27,39,44,46,48,58,29,36,67,76,40,60,87,39,37,44,75,59,39,28,42,29,14,57,44,31,34,46,30,36,30,36,20,61,43,69,67,46,53,50,49,40,22,64,68,46,66,47,71,67,70,42,78,42,60,45,69,49,73,46,35,69,76,44,35,108

Radius of gyration: 16.74 Å; Cα contacts (8 Å, |Δi|>4): 405; chains: 2; bounding box: 41×43×32 Å

pLDDT: mean 96.84, std 4.21, range [62.5, 98.81]